Protein AF-A0AAD5NG18-F1 (afdb_monomer_lite)

pLDDT: mean 75.26, std 17.95, range [37.53, 94.12]

Organism: Acer negundo (NCBI:txid4023)

InterPro domains:
  IPR000560 Histidine phosphatase superfamily, clade-2 [PF00328] (14-108)
  IPR029033 Histidine phosphatase superfamily [G3DSA:3.40.50.1240] (4-118)
  IPR029033 Histidine phosphatase superfamily [SSF53254] (18-115)

Sequence (118 aa):
MASLLSLASDLPLNLVENHGPGSYEKARLRFAHAETVVPFSCLLGLFLEKSEFQQIQREEPLQLLPKPPQNRSWRASTVAPFAGNNMLVLCSCPAKSSNKYFVQVLHNERPIPMPVSS

Foldseek 3Di:
DKAKEKAAEPDADPPDDPDPPPDGDRIDIDIHDLVVQQVVCVVQVQQPDPVVVVCVVVVHDDDDDDDDPDPDPDDSCQRPNVNWYKYWYWDADVVPVDRDIDIWIATSNHTTDGPPPD

Structure (mmCIF, N/CA/C/O backbone):
data_AF-A0AAD5NG18-F1
#
_entry.id   AF-A0AAD5NG18-F1
#
loop_
_atom_site.group_PDB
_atom_site.id
_atom_site.type_symbol
_atom_site.label_atom_id
_atom_site.label_alt_id
_atom_site.label_comp_id
_atom_site.label_asym_id
_atom_site.label_entity_id
_atom_site.label_seq_id
_atom_site.pdbx_PDB_ins_code
_atom_site.Cartn_x
_atom_site.Cartn_y
_atom_site.Cartn_z
_atom_site.occupancy
_atom_site.B_iso_or_equiv
_atom_site.auth_seq_id
_atom_site.auth_comp_id
_atom_site.auth_asym_id
_atom_site.auth_atom_id
_atom_site.pdbx_PDB_model_num
ATOM 1 N N . MET A 1 1 ? 13.055 -5.622 13.397 1.00 45.16 1 MET A N 1
ATOM 2 C CA . MET A 1 1 ? 12.875 -6.718 12.414 1.00 45.16 1 MET A CA 1
ATOM 3 C C . MET A 1 1 ? 12.362 -6.074 11.130 1.00 45.16 1 MET A C 1
ATOM 5 O O . MET A 1 1 ? 11.442 -5.274 11.236 1.00 45.16 1 MET A O 1
ATOM 9 N N . ALA A 1 2 ? 13.018 -6.292 9.987 1.00 39.94 2 ALA A N 1
ATOM 10 C CA . ALA A 1 2 ? 12.809 -5.489 8.778 1.00 39.94 2 ALA A CA 1
ATOM 11 C C . ALA A 1 2 ? 11.559 -5.911 7.980 1.00 39.94 2 ALA A C 1
ATOM 13 O O . ALA A 1 2 ? 11.276 -7.096 7.825 1.00 39.94 2 ALA A O 1
ATOM 14 N N . SER A 1 3 ? 10.838 -4.924 7.464 1.00 46.31 3 SER A N 1
ATOM 15 C CA . SER A 1 3 ? 9.744 -5.023 6.504 1.00 46.31 3 SER A CA 1
ATOM 16 C C . SER A 1 3 ? 10.248 -4.656 5.104 1.00 46.31 3 SER A C 1
ATOM 18 O O . SER A 1 3 ? 11.095 -3.771 4.951 1.00 46.31 3 SER A O 1
ATOM 20 N N . LEU A 1 4 ? 9.746 -5.343 4.078 1.00 44.22 4 LEU A N 1
ATOM 21 C CA . LEU A 1 4 ? 10.145 -5.135 2.685 1.00 44.22 4 LEU A CA 1
ATOM 22 C C . LEU A 1 4 ? 9.267 -4.041 2.052 1.00 44.22 4 LEU A C 1
ATOM 24 O O . LEU A 1 4 ? 8.068 -3.986 2.262 1.00 44.22 4 LEU A O 1
ATOM 28 N N . LEU A 1 5 ? 9.839 -3.160 1.251 1.00 46.22 5 LEU A N 1
ATOM 29 C CA . LEU A 1 5 ? 9.147 -2.184 0.414 1.00 46.22 5 LEU A CA 1
ATOM 30 C C . LEU A 1 5 ? 9.641 -2.441 -1.006 1.00 46.22 5 LEU A C 1
ATOM 32 O O . LEU A 1 5 ? 10.771 -2.101 -1.342 1.00 46.22 5 LEU A O 1
ATOM 36 N N . SER A 1 6 ? 8.838 -3.104 -1.829 1.00 41.19 6 SER A N 1
ATOM 37 C CA . SER A 1 6 ? 9.260 -3.490 -3.176 1.00 41.19 6 SER A CA 1
ATOM 38 C C . SER A 1 6 ? 8.600 -2.588 -4.206 1.00 41.19 6 SER A C 1
ATOM 40 O O . SER A 1 6 ? 7.444 -2.794 -4.553 1.00 41.19 6 SER A O 1
ATOM 42 N N . LEU A 1 7 ? 9.324 -1.611 -4.745 1.00 46.06 7 LEU A N 1
ATOM 43 C CA . LEU A 1 7 ? 8.903 -0.948 -5.976 1.00 46.06 7 LEU A CA 1
ATOM 44 C C . LEU A 1 7 ? 9.276 -1.880 -7.137 1.00 46.06 7 LEU A C 1
ATOM 46 O O . LEU A 1 7 ? 10.459 -2.070 -7.409 1.00 46.06 7 LEU A O 1
ATOM 50 N N . ALA A 1 8 ? 8.300 -2.503 -7.790 1.00 39.09 8 ALA A N 1
ATOM 51 C CA . ALA A 1 8 ? 8.543 -3.345 -8.961 1.00 39.09 8 ALA A CA 1
ATOM 52 C C . ALA A 1 8 ? 7.989 -2.620 -10.188 1.00 39.09 8 ALA A C 1
ATOM 54 O O . ALA A 1 8 ? 6.853 -2.171 -10.178 1.00 39.09 8 ALA A O 1
ATOM 55 N N . SER A 1 9 ? 8.765 -2.451 -11.245 1.00 42.34 9 SER A N 1
ATOM 56 C CA . SER A 1 9 ? 8.309 -1.766 -12.454 1.00 42.34 9 SER A CA 1
ATOM 57 C C . SER A 1 9 ? 8.659 -2.587 -13.685 1.00 42.34 9 SER A C 1
ATOM 59 O O . SER A 1 9 ? 9.822 -2.856 -13.957 1.00 42.34 9 SER A O 1
ATOM 61 N N . ASP A 1 10 ? 7.664 -2.955 -14.486 1.00 41.84 10 ASP A N 1
ATOM 62 C CA 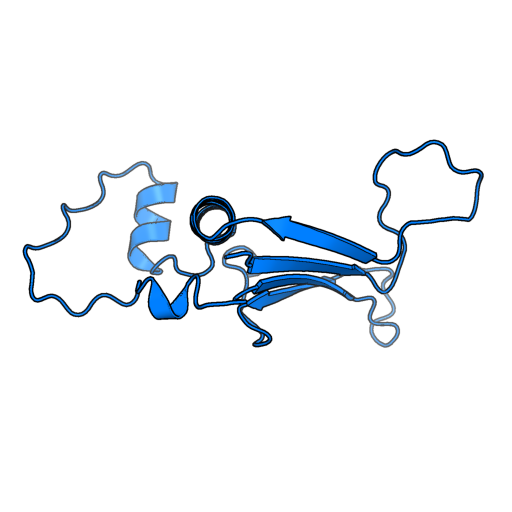. ASP A 1 10 ? 7.929 -3.698 -15.725 1.00 41.84 10 ASP A CA 1
ATOM 63 C C . ASP A 1 10 ? 8.539 -2.817 -16.834 1.00 41.84 10 ASP A C 1
ATOM 65 O O . ASP A 1 10 ? 8.797 -3.290 -17.940 1.00 41.84 10 ASP A O 1
ATOM 69 N N . LEU A 1 11 ? 8.799 -1.534 -16.556 1.00 43.69 11 LEU A N 1
ATOM 70 C CA . LEU A 1 11 ? 9.339 -0.536 -17.481 1.00 43.69 11 LEU A CA 1
ATOM 71 C C . LEU A 1 11 ? 9.938 0.651 -16.695 1.00 43.69 11 LEU A C 1
ATOM 73 O O . LEU A 1 11 ? 9.670 0.807 -15.507 1.00 43.69 11 LEU A O 1
ATOM 77 N N . PRO A 1 12 ? 10.789 1.462 -17.335 1.00 37.53 12 PRO A N 1
ATOM 78 C CA . PRO A 1 12 ? 11.851 2.220 -16.692 1.00 37.53 12 PRO A CA 1
ATOM 79 C C . PRO A 1 12 ? 11.380 3.289 -15.701 1.00 37.53 12 PRO A C 1
ATOM 81 O O . PRO A 1 12 ? 10.742 4.262 -16.105 1.00 37.53 12 PRO A O 1
ATOM 84 N N . LEU A 1 13 ? 11.763 3.179 -14.425 1.00 45.78 13 LEU A N 1
ATOM 85 C CA . LEU A 1 13 ? 11.649 4.296 -13.486 1.00 45.78 13 LEU A CA 1
ATOM 86 C C . LEU A 1 13 ? 12.811 5.272 -13.724 1.00 45.78 13 LEU A C 1
ATOM 88 O O . LEU A 1 13 ? 13.967 4.955 -13.458 1.00 45.78 13 LEU A O 1
ATOM 92 N N . ASN A 1 14 ? 12.501 6.480 -14.203 1.00 41.97 14 ASN A N 1
ATOM 93 C CA . ASN A 1 14 ? 13.442 7.605 -14.277 1.00 41.97 14 ASN A CA 1
ATOM 94 C C . ASN A 1 14 ? 13.715 8.175 -12.871 1.00 41.97 14 ASN A C 1
ATOM 96 O O . ASN A 1 14 ? 13.377 9.319 -12.570 1.00 41.97 14 ASN A O 1
ATOM 100 N N . LEU A 1 15 ? 14.296 7.369 -11.983 1.00 42.56 15 LEU A N 1
ATOM 101 C CA . LEU A 1 15 ? 14.994 7.891 -10.817 1.00 42.56 15 LEU A CA 1
ATOM 102 C C . LEU A 1 15 ? 16.373 8.327 -11.298 1.00 42.56 15 LEU A C 1
ATOM 104 O O . LEU A 1 15 ? 17.114 7.544 -11.878 1.00 42.56 15 LEU A O 1
ATOM 108 N N . VAL A 1 16 ? 16.656 9.614 -11.122 1.00 41.25 16 VAL A N 1
ATOM 109 C CA . VAL A 1 16 ? 17.897 10.283 -11.512 1.00 41.25 16 VAL A CA 1
ATOM 110 C C . VAL A 1 16 ? 19.099 9.573 -10.880 1.00 41.25 16 VAL A C 1
ATOM 112 O O . VAL A 1 16 ? 19.508 9.890 -9.770 1.00 41.25 16 VAL A O 1
ATOM 115 N N . GLU A 1 17 ? 19.676 8.630 -11.610 1.00 42.22 17 GLU A N 1
ATOM 116 C CA . GLU A 1 17 ? 21.067 8.212 -11.504 1.00 42.22 17 GLU A CA 1
ATOM 117 C C . GLU A 1 17 ? 21.645 8.261 -12.918 1.00 42.22 17 GLU A C 1
ATOM 119 O O . GLU A 1 17 ? 21.011 7.816 -13.873 1.00 42.22 17 GLU A O 1
ATOM 124 N N . ASN A 1 18 ? 22.812 8.897 -13.053 1.00 43.25 18 ASN A N 1
ATOM 125 C CA . ASN A 1 18 ? 23.544 9.111 -14.302 1.00 43.25 18 ASN A CA 1
ATOM 126 C C . ASN A 1 18 ? 23.873 7.776 -14.997 1.00 43.25 18 ASN A C 1
ATOM 128 O O . ASN A 1 18 ? 24.995 7.279 -14.918 1.00 43.25 18 ASN A O 1
ATOM 132 N N . HIS A 1 19 ? 22.908 7.200 -15.703 1.00 44.34 19 HIS A N 1
ATOM 133 C CA . HIS A 1 19 ? 23.099 6.036 -16.550 1.00 44.34 19 HIS A CA 1
ATOM 134 C C . HIS A 1 19 ? 22.766 6.409 -17.992 1.00 44.34 19 HIS A C 1
ATOM 136 O O . HIS A 1 19 ? 21.783 7.096 -18.268 1.00 44.34 19 HIS A O 1
ATOM 142 N N . GLY A 1 20 ? 23.660 6.019 -18.907 1.00 44.66 20 GLY A N 1
ATOM 143 C CA . GLY A 1 20 ? 23.582 6.359 -20.325 1.00 44.66 20 GLY A CA 1
ATOM 144 C C . GLY A 1 20 ? 22.250 5.951 -20.973 1.00 44.66 20 GLY A C 1
ATOM 145 O O . GLY A 1 20 ? 21.516 5.121 -20.428 1.00 44.66 20 GLY A O 1
ATOM 146 N N . PRO A 1 21 ? 21.926 6.524 -22.144 1.00 43.91 21 PRO A N 1
ATOM 147 C CA . PRO A 1 21 ? 20.633 6.336 -22.791 1.00 43.91 21 PRO A CA 1
ATOM 148 C C . PRO A 1 21 ? 20.344 4.843 -23.020 1.00 43.91 21 PRO A C 1
ATOM 150 O O . PRO A 1 21 ? 21.028 4.190 -23.803 1.00 43.91 21 PRO A O 1
ATOM 153 N N . GLY A 1 22 ? 19.335 4.305 -22.322 1.00 55.81 22 GLY A N 1
ATOM 154 C CA . GLY A 1 22 ? 18.814 2.946 -22.525 1.00 55.81 22 GLY A CA 1
ATOM 155 C C . GLY A 1 22 ? 18.895 1.982 -21.334 1.00 55.81 22 GLY A C 1
ATOM 156 O O . GLY A 1 22 ? 18.297 0.910 -21.412 1.00 55.81 22 GLY A O 1
ATOM 157 N N . SER A 1 23 ? 19.568 2.330 -20.230 1.00 55.72 23 SER A N 1
ATOM 158 C CA . SER A 1 23 ? 19.543 1.523 -18.998 1.00 55.72 23 SER A CA 1
ATOM 159 C C . SER A 1 23 ? 18.678 2.198 -17.948 1.00 55.72 23 SER A C 1
ATOM 161 O O . SER A 1 23 ? 19.011 3.277 -17.471 1.00 55.72 23 SER A O 1
ATOM 163 N N . TYR A 1 24 ? 17.587 1.551 -17.562 1.00 68.00 24 TYR A N 1
ATOM 164 C CA . TYR A 1 24 ? 16.676 2.086 -16.566 1.00 68.00 24 TYR A CA 1
ATOM 165 C C . TYR A 1 24 ? 16.421 1.077 -15.450 1.00 68.00 24 TYR A C 1
ATOM 167 O O . TYR A 1 24 ? 16.354 -0.132 -15.698 1.00 68.00 24 TYR A O 1
ATOM 175 N N . GLU A 1 25 ? 16.239 1.579 -14.230 1.00 76.88 25 GLU A N 1
ATOM 176 C CA . GLU A 1 25 ? 15.926 0.757 -13.064 1.00 76.88 25 GLU A CA 1
ATOM 177 C C . GLU A 1 25 ? 14.532 0.127 -13.245 1.00 76.88 25 GLU A C 1
ATOM 179 O O . GLU A 1 25 ? 13.524 0.827 -13.358 1.00 76.88 25 GLU A O 1
ATOM 184 N N . LYS A 1 26 ? 14.486 -1.211 -13.320 1.00 83.00 26 LYS A N 1
ATOM 185 C CA . LYS A 1 26 ? 13.236 -1.988 -13.411 1.00 83.00 26 LYS A CA 1
ATOM 186 C C . LYS A 1 26 ? 12.653 -2.318 -12.041 1.00 83.00 26 LYS A C 1
ATOM 188 O O . LYS A 1 26 ? 11.481 -2.641 -11.925 1.00 83.00 26 LYS A O 1
ATOM 193 N N . ALA A 1 27 ? 13.435 -2.282 -10.977 1.00 87.50 27 ALA A N 1
ATOM 194 C CA . ALA A 1 27 ? 12.908 -2.553 -9.651 1.00 87.50 27 ALA A CA 1
ATOM 195 C C . ALA A 1 27 ? 13.782 -1.886 -8.608 1.00 87.50 27 ALA A C 1
ATOM 197 O O . ALA A 1 27 ? 15.005 -1.968 -8.685 1.00 87.50 27 ALA A O 1
ATOM 198 N N . ARG A 1 28 ? 13.129 -1.302 -7.606 1.00 88.38 28 ARG A N 1
ATOM 199 C CA . ARG A 1 28 ? 13.772 -0.724 -6.439 1.00 88.38 28 ARG A CA 1
ATOM 200 C C . ARG A 1 28 ? 13.242 -1.374 -5.172 1.00 88.38 28 ARG A C 1
ATOM 202 O O . ARG A 1 28 ? 12.163 -1.045 -4.680 1.00 88.38 28 ARG A O 1
ATOM 209 N N . LEU A 1 29 ? 14.040 -2.283 -4.625 1.00 90.94 29 LEU A N 1
ATOM 210 C CA . LEU A 1 29 ? 13.761 -2.988 -3.377 1.00 90.94 29 LEU A CA 1
ATOM 211 C C . LEU A 1 29 ? 14.345 -2.189 -2.207 1.00 90.94 29 LEU A C 1
ATOM 213 O O . LEU A 1 29 ? 15.538 -1.894 -2.171 1.00 90.94 29 LEU A O 1
ATOM 217 N N . ARG A 1 30 ? 13.509 -1.823 -1.241 1.00 91.69 30 ARG A N 1
ATOM 218 C CA . ARG A 1 30 ? 13.896 -1.115 -0.018 1.00 91.69 30 ARG A CA 1
ATOM 219 C C . ARG A 1 30 ? 13.527 -1.975 1.181 1.00 91.69 30 ARG A C 1
ATOM 221 O O . ARG A 1 30 ? 12.474 -2.594 1.199 1.00 91.69 30 ARG A O 1
ATOM 228 N N . PHE A 1 31 ? 14.373 -1.993 2.199 1.00 92.81 31 PHE A N 1
ATOM 229 C CA . PHE A 1 31 ? 14.098 -2.681 3.457 1.00 92.81 31 PHE A CA 1
ATOM 230 C C . PHE A 1 31 ? 14.061 -1.634 4.555 1.00 92.81 31 PHE A C 1
ATOM 232 O O . PHE A 1 31 ? 14.942 -0.778 4.630 1.00 92.81 31 PHE A O 1
ATOM 239 N N . ALA A 1 32 ? 13.018 -1.666 5.370 1.00 90.81 32 ALA A N 1
ATOM 240 C CA . ALA A 1 32 ? 12.786 -0.655 6.384 1.00 90.81 32 ALA A CA 1
ATOM 241 C C . ALA A 1 32 ? 12.171 -1.275 7.636 1.00 90.81 32 ALA A C 1
ATOM 243 O O . AL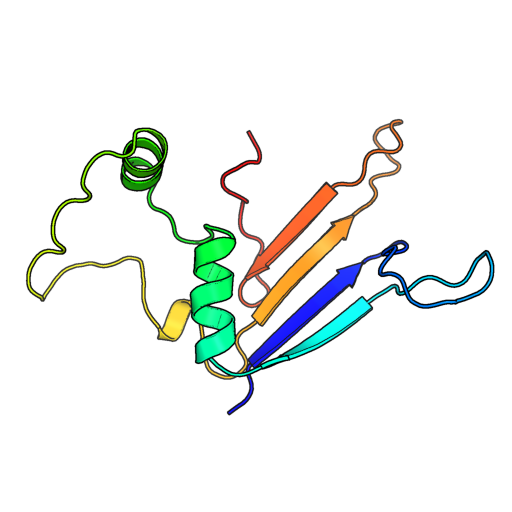A A 1 32 ? 12.020 -2.488 7.729 1.00 90.81 32 ALA A O 1
ATOM 244 N N . HIS A 1 33 ? 11.836 -0.455 8.622 1.00 91.31 33 HIS A N 1
ATOM 245 C CA . HIS A 1 33 ? 11.181 -0.922 9.839 1.00 91.31 33 HIS A CA 1
ATOM 246 C C . HIS A 1 33 ? 9.669 -0.679 9.775 1.00 91.31 33 HIS A C 1
ATOM 248 O O . HIS A 1 33 ? 9.183 0.028 8.884 1.00 91.31 33 HIS A O 1
ATOM 254 N N . ALA A 1 34 ? 8.919 -1.241 10.726 1.00 92.00 34 ALA A N 1
ATOM 255 C CA . ALA A 1 34 ? 7.479 -1.004 10.836 1.00 92.00 34 ALA A CA 1
ATOM 256 C C . ALA A 1 34 ? 7.178 0.499 10.955 1.00 92.00 34 ALA A C 1
ATOM 258 O O . ALA A 1 34 ? 6.242 1.002 10.343 1.00 92.00 34 ALA A O 1
ATOM 259 N N . GLU A 1 35 ? 8.046 1.237 11.640 1.00 91.06 35 GLU A N 1
ATOM 260 C CA . GLU A 1 35 ? 8.003 2.686 11.816 1.00 91.06 35 GLU A CA 1
ATOM 261 C C . GLU A 1 35 ? 8.201 3.463 10.507 1.00 91.06 35 GLU A C 1
ATOM 263 O O . GLU A 1 35 ? 7.877 4.642 10.444 1.00 91.06 35 GLU A O 1
ATOM 268 N N . THR A 1 36 ? 8.699 2.827 9.444 1.00 91.88 36 THR A N 1
ATOM 269 C CA . THR A 1 36 ? 8.731 3.404 8.092 1.00 91.88 36 THR A CA 1
ATOM 270 C C . THR A 1 36 ? 7.510 2.980 7.283 1.00 91.88 36 THR A C 1
ATOM 272 O O . THR A 1 36 ? 6.914 3.797 6.586 1.00 91.88 36 THR A O 1
ATOM 275 N N . VAL A 1 37 ? 7.116 1.709 7.384 1.00 90.81 37 VAL A N 1
ATOM 276 C CA . VAL A 1 37 ? 5.990 1.156 6.618 1.00 90.81 37 VAL A CA 1
ATOM 277 C C . VAL A 1 37 ? 4.665 1.771 7.047 1.00 90.81 37 VAL A C 1
ATOM 279 O O . VAL A 1 37 ? 3.868 2.137 6.193 1.00 90.81 37 VAL A O 1
ATOM 282 N N . VAL A 1 38 ? 4.440 1.928 8.350 1.00 91.44 38 VAL A N 1
ATOM 283 C CA . VAL A 1 38 ? 3.202 2.478 8.914 1.00 91.44 38 VAL A CA 1
ATOM 284 C C . VAL A 1 38 ? 2.900 3.889 8.389 1.00 91.44 38 VAL A C 1
ATOM 286 O O . VAL A 1 38 ? 1.857 4.051 7.753 1.00 91.44 38 VAL A O 1
ATOM 289 N N . PRO A 1 39 ? 3.769 4.905 8.576 1.00 90.12 39 PRO A N 1
ATOM 290 C CA . PRO A 1 39 ? 3.487 6.245 8.063 1.00 90.12 39 PRO A CA 1
ATOM 291 C C . PRO A 1 39 ? 3.450 6.289 6.532 1.00 90.12 39 PRO A C 1
ATOM 293 O O . PRO A 1 39 ? 2.680 7.065 5.971 1.00 90.12 39 PRO A O 1
ATOM 296 N N . PHE A 1 40 ? 4.215 5.437 5.841 1.00 90.56 40 PHE A N 1
ATOM 297 C CA . PHE A 1 40 ? 4.151 5.350 4.383 1.00 90.56 40 PHE A CA 1
ATOM 298 C C . PHE A 1 40 ? 2.797 4.808 3.888 1.00 90.56 40 PHE A C 1
ATOM 300 O O . PHE A 1 40 ? 2.207 5.382 2.976 1.00 90.56 40 PHE A O 1
ATOM 307 N N . SER A 1 41 ? 2.255 3.763 4.523 1.00 89.50 41 SER A N 1
ATOM 308 C CA . SER A 1 41 ? 0.904 3.252 4.244 1.00 89.50 41 SER A CA 1
ATOM 309 C C . SER A 1 41 ? -0.175 4.310 4.497 1.00 89.50 41 SER A C 1
ATOM 311 O O . SER A 1 41 ? -1.132 4.399 3.725 1.00 89.50 41 SER A O 1
ATOM 313 N N . CYS A 1 42 ? -0.017 5.128 5.548 1.00 86.62 42 CYS A N 1
ATOM 314 C CA . CYS A 1 42 ? -0.909 6.259 5.821 1.00 86.62 42 CYS A CA 1
ATOM 315 C C . CYS A 1 42 ? -0.837 7.319 4.715 1.00 86.62 42 CYS A C 1
ATOM 317 O O . CYS A 1 42 ? -1.876 7.781 4.256 1.00 86.62 42 CYS A O 1
ATOM 319 N N . LEU A 1 43 ? 0.369 7.669 4.256 1.00 87.88 43 LEU A N 1
ATOM 320 C CA . LEU A 1 43 ? 0.578 8.658 3.193 1.00 87.88 43 LEU A CA 1
ATOM 321 C C . LEU A 1 43 ? -0.048 8.222 1.861 1.00 87.88 43 LEU A C 1
ATOM 323 O O . LEU A 1 43 ? -0.612 9.043 1.145 1.00 87.88 43 LEU A O 1
ATOM 327 N N . LEU A 1 44 ? 0.018 6.927 1.543 1.00 87.25 44 LEU A N 1
ATOM 328 C CA . LEU A 1 44 ? -0.663 6.354 0.378 1.00 87.25 44 LEU A CA 1
ATOM 329 C C . LEU A 1 44 ? -2.194 6.312 0.532 1.00 87.25 44 LEU A C 1
ATOM 331 O O . LEU A 1 44 ? -2.902 6.072 -0.444 1.00 87.25 44 LEU A O 1
ATOM 335 N N . GLY A 1 45 ? -2.711 6.526 1.745 1.00 87.00 45 GLY A N 1
ATOM 336 C CA . GLY A 1 45 ? -4.140 6.537 2.035 1.00 87.00 45 GLY A CA 1
ATOM 337 C C . GLY A 1 45 ? -4.807 5.161 1.979 1.00 87.00 45 GLY A C 1
ATOM 338 O O . GLY A 1 45 ? -6.022 5.082 1.821 1.00 87.00 45 GLY A O 1
ATOM 339 N N . LEU A 1 46 ? -4.040 4.073 2.118 1.00 85.88 46 LEU A N 1
ATOM 340 C CA . LEU A 1 46 ? -4.516 2.695 1.902 1.00 85.88 46 LEU A CA 1
ATOM 341 C C . LEU A 1 46 ? -5.632 2.241 2.855 1.00 85.88 46 LEU A C 1
ATOM 343 O O . LEU A 1 46 ? -6.336 1.277 2.569 1.00 85.88 46 LEU A O 1
ATOM 347 N N . PHE A 1 47 ? -5.790 2.922 3.987 1.00 81.88 47 PHE A N 1
ATOM 348 C CA . PHE A 1 47 ? -6.751 2.568 5.031 1.00 81.88 47 PHE A CA 1
ATOM 349 C C . PHE A 1 47 ? -7.609 3.759 5.464 1.00 81.88 47 PHE A C 1
ATOM 351 O O . PHE A 1 47 ? -8.142 3.758 6.570 1.00 81.88 47 PHE A O 1
ATOM 358 N N . LEU A 1 48 ? -7.711 4.790 4.622 1.00 77.94 48 LEU A N 1
ATOM 359 C CA . LEU A 1 48 ? -8.604 5.911 4.894 1.00 77.94 48 LEU A CA 1
ATOM 360 C C . LEU A 1 48 ? -10.055 5.449 4.767 1.00 77.94 48 LEU A C 1
ATOM 362 O O . LEU A 1 48 ? -10.458 4.887 3.744 1.00 77.94 48 LEU A O 1
ATOM 366 N N . GLU A 1 49 ? -10.856 5.705 5.796 1.00 74.44 49 GLU A N 1
ATOM 367 C CA . GLU A 1 49 ? -12.292 5.472 5.730 1.00 74.44 49 GLU A CA 1
ATOM 368 C C . GLU A 1 49 ? -12.952 6.591 4.906 1.00 74.44 49 GLU A C 1
ATOM 370 O O . GLU A 1 49 ? -12.603 7.769 5.009 1.00 74.44 49 GLU A O 1
ATOM 375 N N . LYS A 1 50 ? -13.909 6.232 4.038 1.00 68.81 50 LYS A N 1
ATOM 376 C CA . LYS A 1 50 ? -14.475 7.154 3.029 1.00 68.81 50 LYS A CA 1
ATOM 377 C C . LYS A 1 50 ? -15.050 8.445 3.626 1.00 68.81 50 LYS A C 1
ATOM 379 O O . LYS A 1 50 ? -14.977 9.490 2.984 1.00 68.81 50 LYS A O 1
ATOM 384 N N . SER A 1 51 ? -15.628 8.376 4.825 1.00 71.81 51 SER A N 1
ATOM 385 C CA . SER A 1 51 ? -16.177 9.537 5.535 1.00 71.81 51 SER A CA 1
ATOM 386 C C . SER A 1 51 ? -15.092 10.473 6.066 1.00 71.81 51 SER A C 1
ATOM 388 O O . SER A 1 51 ? -15.257 11.687 5.994 1.00 71.81 51 SER A O 1
ATOM 390 N N . GLU A 1 52 ? -13.974 9.929 6.551 1.00 75.81 52 GLU A N 1
ATOM 391 C CA . GLU A 1 52 ? -12.850 10.717 7.069 1.00 75.81 52 GLU A CA 1
ATOM 392 C C . GLU A 1 52 ? -12.124 11.441 5.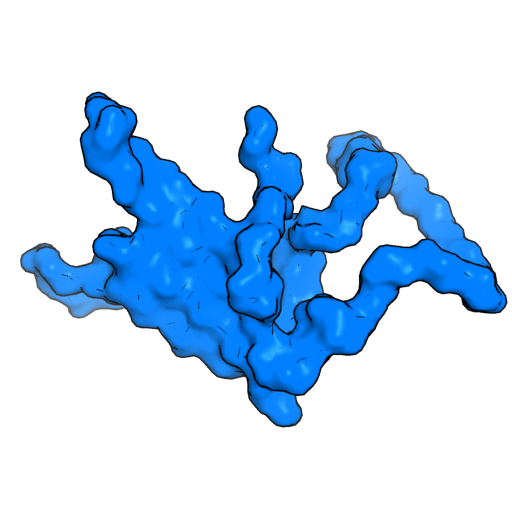934 1.00 75.81 52 GLU A C 1
ATOM 394 O O . GLU A 1 52 ? -11.757 12.602 6.078 1.00 75.81 52 GLU A O 1
ATOM 399 N N . PHE A 1 53 ? -11.985 10.804 4.766 1.00 76.06 53 PHE A N 1
ATOM 400 C CA . PHE A 1 53 ? -11.325 11.424 3.615 1.00 76.06 53 PHE A CA 1
ATOM 401 C C . PHE A 1 53 ? -12.017 12.718 3.163 1.00 76.06 53 PHE A C 1
ATOM 403 O O . PHE A 1 53 ? -11.351 13.717 2.900 1.00 76.06 53 PHE A O 1
ATOM 410 N N . GLN A 1 54 ? -13.353 12.729 3.121 1.00 78.88 54 GLN A N 1
ATOM 411 C CA . GLN A 1 54 ? -14.114 13.930 2.765 1.00 78.88 54 GLN A CA 1
ATOM 412 C C . GLN A 1 54 ? -13.961 15.050 3.800 1.00 78.88 54 GLN A C 1
ATOM 414 O O . GLN A 1 54 ? -13.933 16.218 3.420 1.00 78.88 54 GLN A O 1
ATOM 419 N N . GLN A 1 55 ? -13.865 14.705 5.087 1.00 80.69 55 GLN A N 1
ATOM 420 C CA . GLN A 1 55 ? -13.618 15.673 6.160 1.00 80.69 55 GLN A CA 1
ATOM 421 C C . GLN A 1 55 ? -12.206 16.254 6.048 1.00 80.69 55 GLN A C 1
ATOM 423 O O . GLN A 1 55 ? -12.054 17.471 6.056 1.00 80.69 55 GLN A O 1
ATOM 428 N N . ILE A 1 56 ? -11.199 15.403 5.818 1.00 80.62 56 ILE A N 1
ATOM 429 C CA . ILE A 1 56 ? -9.803 15.816 5.609 1.00 80.62 56 ILE A CA 1
ATOM 430 C C . ILE A 1 56 ? -9.686 16.760 4.406 1.00 80.62 56 ILE A C 1
ATOM 432 O O . ILE A 1 56 ? -9.041 17.797 4.510 1.00 80.62 56 ILE A O 1
ATOM 436 N N . GLN A 1 57 ? -10.337 16.450 3.278 1.00 80.25 57 GLN A N 1
ATOM 437 C CA . GLN A 1 57 ? -10.328 17.316 2.090 1.00 80.25 57 GLN A CA 1
ATOM 438 C C . GLN A 1 57 ? -10.968 18.690 2.321 1.00 80.25 57 GLN A C 1
ATOM 440 O O . GLN A 1 57 ? -10.643 19.637 1.610 1.00 80.25 57 GLN A O 1
ATOM 445 N N . ARG A 1 58 ? -11.899 18.789 3.272 1.00 87.50 58 ARG A N 1
ATOM 446 C CA . ARG A 1 58 ? -12.562 20.042 3.654 1.00 87.50 58 ARG A CA 1
ATOM 447 C C . ARG A 1 58 ? -11.886 20.727 4.841 1.00 87.50 58 ARG A C 1
ATOM 449 O O . ARG A 1 58 ? -12.409 21.729 5.307 1.00 87.50 58 ARG A O 1
ATOM 456 N N . GLU A 1 59 ? -10.763 20.185 5.316 1.00 86.00 59 GLU A N 1
ATOM 457 C CA . GLU A 1 59 ? -10.047 20.645 6.513 1.00 86.00 59 GLU A CA 1
ATOM 458 C C . GLU A 1 59 ? -10.929 20.682 7.774 1.00 86.00 59 GLU A C 1
ATOM 460 O O . GLU A 1 59 ? -10.686 21.440 8.712 1.00 86.00 59 GLU A O 1
ATOM 465 N N . GLU A 1 60 ? -11.954 19.831 7.816 1.00 87.75 60 GLU A N 1
ATOM 466 C CA . GLU A 1 60 ? -12.851 19.736 8.960 1.00 87.75 60 GLU A CA 1
ATOM 467 C C . GLU A 1 60 ? -12.206 18.921 10.092 1.00 87.75 60 GLU A C 1
ATOM 469 O O . GLU A 1 60 ? -11.515 17.926 9.829 1.00 87.75 60 GLU A O 1
ATOM 474 N N . PRO A 1 61 ? -12.443 19.287 11.365 1.00 83.06 61 PRO A N 1
ATOM 475 C CA . PRO A 1 61 ? -11.928 18.535 12.498 1.00 83.06 61 PRO A CA 1
ATOM 476 C C . PRO A 1 61 ? -12.408 17.081 12.472 1.00 83.06 61 PRO A C 1
ATOM 478 O O . PRO A 1 61 ? -13.610 16.803 12.474 1.00 83.06 61 PRO A O 1
ATOM 481 N N . LEU A 1 62 ? -11.461 16.143 12.520 1.00 80.69 62 LEU A N 1
ATOM 482 C CA . LEU A 1 62 ? -11.781 14.736 12.736 1.00 80.69 62 LEU A CA 1
ATOM 483 C C . LEU A 1 62 ? -12.339 14.548 14.149 1.00 80.69 62 LEU A C 1
ATOM 485 O O . LEU A 1 62 ? -11.857 15.144 15.118 1.00 80.69 62 LEU A O 1
ATOM 489 N N . GLN A 1 63 ? -13.353 13.694 14.276 1.00 79.50 63 GLN A N 1
ATOM 490 C CA . GLN A 1 63 ? -13.878 13.339 15.588 1.00 79.50 63 GLN A CA 1
ATOM 491 C C . GLN A 1 63 ? 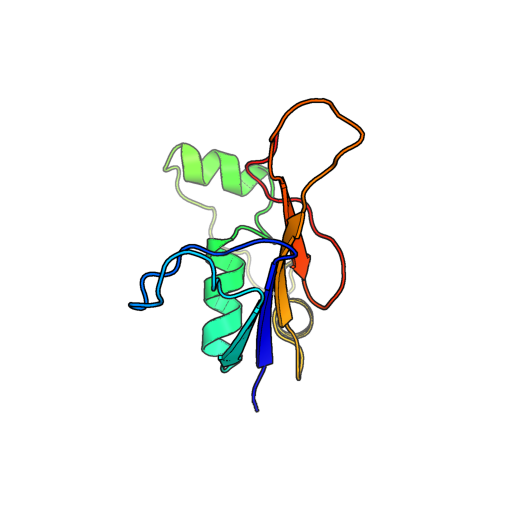-12.796 12.630 16.406 1.00 79.50 63 GLN A C 1
ATOM 493 O O . GLN A 1 63 ? -12.033 11.809 15.893 1.00 79.50 63 GLN A O 1
ATOM 498 N N . LEU A 1 64 ? -12.738 12.943 17.701 1.00 78.19 64 LEU A N 1
ATOM 499 C CA . LEU A 1 64 ? -11.848 12.244 18.620 1.00 78.19 64 LEU A CA 1
ATOM 500 C C . LEU A 1 64 ? -12.152 10.747 18.588 1.00 78.19 64 LEU A C 1
ATOM 502 O O . LEU A 1 64 ? -13.311 10.341 18.699 1.00 78.19 64 LEU A O 1
ATOM 506 N N . LEU A 1 65 ? -11.095 9.938 18.485 1.00 74.56 65 LEU A N 1
ATOM 507 C CA . LEU A 1 65 ? -11.237 8.489 18.509 1.00 74.56 65 LEU A CA 1
ATOM 508 C C . LEU A 1 65 ? -11.968 8.067 19.797 1.00 74.56 65 LEU A C 1
ATOM 510 O O . LEU A 1 65 ? -11.543 8.445 20.897 1.00 74.56 65 LEU A O 1
ATOM 514 N N . PRO A 1 66 ? -13.058 7.289 19.691 1.00 78.00 66 PRO A N 1
ATOM 515 C CA . PRO A 1 66 ? -13.794 6.840 20.859 1.00 78.00 66 PRO A CA 1
ATOM 516 C C . PRO A 1 66 ? -12.912 5.965 21.759 1.00 78.00 66 PRO A C 1
ATOM 518 O O . PRO A 1 66 ? -12.030 5.237 21.293 1.00 78.00 66 PRO A O 1
ATOM 521 N N . LYS A 1 67 ? -13.151 6.028 23.076 1.00 80.62 67 LYS A N 1
ATOM 522 C CA . LYS A 1 67 ? -12.396 5.224 24.048 1.00 80.62 67 LYS A CA 1
ATOM 523 C C . LYS A 1 67 ? -12.562 3.725 23.742 1.00 80.62 67 LYS A C 1
ATOM 525 O O . LYS A 1 67 ? -13.683 3.304 23.447 1.00 80.62 67 LYS A O 1
ATOM 530 N N . PRO A 1 68 ? -11.490 2.914 23.848 1.00 78.19 68 PRO A N 1
ATOM 531 C CA . PRO A 1 68 ? -11.584 1.462 23.715 1.00 78.19 68 PRO A CA 1
ATOM 532 C C . PRO A 1 68 ? -12.611 0.850 24.689 1.00 78.19 68 PRO A C 1
ATOM 534 O O . PRO A 1 68 ? -12.767 1.380 25.791 1.00 78.19 68 PRO A O 1
ATOM 537 N N . PRO A 1 69 ? -13.256 -0.283 24.342 1.00 78.56 69 PRO A N 1
ATOM 538 C CA . PRO A 1 69 ? -13.060 -1.092 23.135 1.00 78.56 69 PRO A CA 1
ATOM 539 C C . PRO A 1 69 ? -13.889 -0.583 21.946 1.00 78.56 69 PRO A C 1
ATOM 541 O O . PRO A 1 69 ? -15.087 -0.355 22.063 1.00 78.56 69 PRO A O 1
ATOM 544 N N . GLN A 1 70 ? -13.251 -0.428 20.784 1.00 72.88 70 GLN A N 1
ATOM 545 C CA . GLN A 1 70 ? -13.897 0.020 19.546 1.00 72.88 70 GLN A CA 1
ATOM 546 C C . GLN A 1 70 ? -13.464 -0.862 18.384 1.00 72.88 70 GLN A C 1
ATOM 548 O O . GLN A 1 70 ? -12.313 -1.315 18.328 1.00 72.88 70 GLN A O 1
ATOM 553 N N . ASN A 1 71 ? -14.383 -1.110 17.453 1.00 72.88 71 ASN A N 1
ATOM 554 C CA . ASN A 1 71 ? -14.090 -1.910 16.274 1.00 72.88 71 ASN A CA 1
ATOM 555 C C . ASN A 1 71 ? -13.362 -1.048 15.235 1.00 72.88 71 ASN A C 1
ATOM 557 O O . ASN A 1 71 ? -13.980 -0.478 14.346 1.00 72.88 71 ASN A O 1
ATOM 561 N N . ARG A 1 72 ? -12.040 -0.918 15.386 1.00 72.44 72 ARG A N 1
ATOM 562 C CA . ARG A 1 72 ? -11.187 -0.218 14.419 1.00 72.44 72 ARG A CA 1
ATOM 563 C C . ARG A 1 72 ? -10.794 -1.138 13.263 1.00 72.44 72 ARG A C 1
ATOM 565 O O . ARG A 1 72 ? -10.347 -2.272 13.484 1.00 72.44 72 ARG A O 1
ATOM 572 N N . SER A 1 73 ? -10.916 -0.616 12.046 1.00 71.94 73 SER A N 1
ATOM 573 C CA . SER A 1 73 ? -10.374 -1.213 10.821 1.00 71.94 73 SER A CA 1
ATOM 574 C C . SER A 1 73 ? -8.838 -1.229 10.859 1.00 71.94 73 SER A C 1
ATOM 576 O O . SER A 1 73 ? -8.201 -2.233 10.536 1.00 71.94 73 SER A O 1
ATOM 578 N N . TRP A 1 74 ? -8.238 -0.149 11.363 1.00 79.75 74 TRP A N 1
ATOM 579 C CA . TRP A 1 74 ? -6.796 0.005 11.493 1.00 79.75 74 TRP A CA 1
ATOM 580 C C . TRP A 1 74 ? -6.215 -0.900 12.581 1.00 79.75 74 TRP A C 1
ATOM 582 O O . TRP A 1 74 ? -6.512 -0.720 13.763 1.00 79.75 74 TRP A O 1
ATOM 592 N N . ARG A 1 75 ? -5.335 -1.842 12.222 1.00 86.50 75 ARG A N 1
ATOM 593 C CA . ARG A 1 75 ? -4.629 -2.736 13.161 1.00 86.50 75 ARG A CA 1
ATOM 594 C C . ARG A 1 75 ? -3.169 -2.880 12.757 1.00 86.50 75 ARG A C 1
ATOM 596 O O . ARG A 1 75 ? -2.882 -3.159 11.600 1.00 86.50 75 ARG A O 1
ATOM 603 N N . ALA A 1 76 ? -2.247 -2.771 13.716 1.00 84.75 76 ALA A N 1
ATOM 604 C CA . ALA A 1 76 ? -0.811 -2.886 13.437 1.00 84.75 76 ALA A CA 1
ATOM 605 C C . ALA A 1 76 ? -0.448 -4.242 12.806 1.00 84.75 76 ALA A C 1
ATOM 607 O O . ALA A 1 76 ? 0.314 -4.286 11.850 1.00 84.75 76 ALA A O 1
ATOM 608 N N . SER A 1 77 ? -1.078 -5.328 13.266 1.00 88.94 77 SER A N 1
ATOM 609 C CA . SER A 1 77 ? -0.912 -6.672 12.695 1.00 88.94 77 SER A CA 1
ATOM 610 C C . SER A 1 77 ? -1.401 -6.802 11.250 1.00 88.94 77 SER A C 1
ATOM 612 O O . SER A 1 77 ? -1.017 -7.743 10.568 1.00 88.94 77 SER A O 1
ATOM 614 N N . THR A 1 78 ? -2.255 -5.889 10.787 1.00 89.44 78 THR A N 1
ATOM 615 C CA . THR A 1 78 ? -2.735 -5.843 9.402 1.00 89.44 78 THR A CA 1
ATOM 616 C C . THR A 1 78 ? -1.885 -4.895 8.562 1.00 89.44 78 THR A C 1
ATOM 618 O O . THR A 1 78 ? -1.543 -5.237 7.440 1.00 89.44 78 THR A O 1
ATOM 621 N N . VAL A 1 79 ? -1.511 -3.737 9.109 1.00 89.94 79 VAL A N 1
ATOM 622 C CA . VAL A 1 79 ? -0.792 -2.668 8.393 1.00 89.94 79 VAL A CA 1
ATOM 623 C C . VAL A 1 79 ? 0.700 -2.958 8.244 1.00 89.94 79 VAL A C 1
ATOM 625 O O . VAL A 1 79 ? 1.294 -2.644 7.220 1.00 89.94 79 VAL A O 1
ATOM 628 N N . ALA A 1 80 ? 1.333 -3.508 9.275 1.00 93.31 80 ALA A N 1
ATOM 629 C CA . ALA A 1 80 ? 2.760 -3.811 9.279 1.00 93.31 80 ALA A CA 1
ATOM 630 C C . ALA A 1 80 ? 3.020 -5.106 10.068 1.00 93.31 80 ALA A C 1
ATOM 632 O O . ALA A 1 80 ? 3.635 -5.065 11.138 1.00 93.31 80 ALA A O 1
ATOM 633 N N . PRO A 1 81 ? 2.530 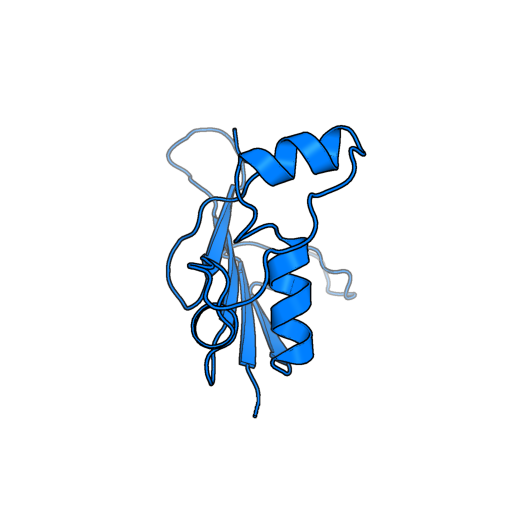-6.268 9.583 1.00 93.56 81 PRO A N 1
ATOM 634 C CA . PRO A 1 81 ? 2.932 -7.556 10.139 1.00 93.56 81 PRO A CA 1
ATOM 635 C C . PRO A 1 81 ? 4.444 -7.773 9.976 1.00 93.56 81 PRO A C 1
ATOM 637 O O . PRO A 1 81 ? 5.121 -7.064 9.225 1.00 93.56 81 PRO A O 1
ATOM 640 N N . PHE A 1 82 ? 4.983 -8.794 10.646 1.00 91.62 82 PHE A N 1
ATOM 641 C CA . PHE A 1 82 ? 6.358 -9.226 10.393 1.00 91.62 82 PHE A CA 1
ATOM 642 C C . PHE A 1 82 ? 6.551 -9.531 8.905 1.00 91.62 82 PHE A C 1
ATOM 644 O O . PHE A 1 82 ? 5.739 -10.235 8.311 1.00 91.62 82 PHE A O 1
ATOM 651 N N . ALA A 1 83 ? 7.608 -8.962 8.316 1.00 90.12 83 ALA A N 1
ATOM 652 C CA . ALA A 1 83 ? 7.889 -9.012 6.879 1.00 90.12 83 ALA A CA 1
ATOM 653 C C . ALA A 1 83 ? 6.774 -8.445 5.966 1.00 90.12 83 ALA A C 1
ATOM 655 O O . ALA A 1 83 ? 6.804 -8.658 4.755 1.00 90.12 83 ALA A O 1
ATOM 656 N N . GLY A 1 84 ? 5.825 -7.680 6.521 1.00 90.69 84 GLY A N 1
ATOM 657 C CA . GLY A 1 84 ? 4.804 -6.971 5.751 1.00 90.69 84 GLY A CA 1
ATOM 658 C C . GLY A 1 84 ? 5.415 -5.998 4.747 1.00 90.69 84 GLY A C 1
ATOM 659 O O . GLY A 1 84 ? 6.522 -5.494 4.963 1.00 90.69 84 GLY A O 1
ATOM 660 N N . ASN A 1 85 ? 4.706 -5.756 3.644 1.00 92.25 85 ASN A N 1
ATOM 661 C CA . ASN A 1 85 ? 5.232 -4.974 2.534 1.00 92.25 85 ASN A CA 1
ATOM 662 C C . ASN A 1 85 ? 4.194 -4.121 1.807 1.00 92.25 85 ASN A C 1
ATOM 664 O O . ASN A 1 85 ? 3.000 -4.404 1.814 1.00 92.25 85 ASN A O 1
ATOM 668 N N . ASN A 1 86 ? 4.691 -3.066 1.164 1.00 92.44 86 ASN A N 1
ATOM 669 C CA . ASN A 1 86 ? 3.958 -2.284 0.178 1.00 92.44 86 ASN A CA 1
ATOM 670 C C . ASN A 1 86 ? 4.704 -2.367 -1.146 1.00 92.44 86 ASN A C 1
ATOM 672 O O . ASN A 1 86 ? 5.915 -2.117 -1.188 1.00 92.44 86 ASN A O 1
ATOM 676 N N . MET A 1 87 ? 3.978 -2.674 -2.215 1.00 93.31 87 MET A N 1
ATOM 677 C CA . MET A 1 87 ? 4.511 -2.687 -3.567 1.00 93.31 87 MET A CA 1
ATOM 678 C C . MET A 1 87 ? 3.723 -1.734 -4.448 1.00 93.31 87 MET A C 1
ATOM 680 O O . MET A 1 87 ? 2.497 -1.785 -4.469 1.00 93.31 87 MET A O 1
ATOM 684 N N . LEU A 1 88 ? 4.429 -0.882 -5.188 1.00 92.25 88 LEU A N 1
ATOM 685 C CA . LEU A 1 88 ? 3.841 -0.120 -6.284 1.00 92.25 88 LEU A CA 1
ATOM 686 C C . LEU A 1 88 ? 4.362 -0.721 -7.580 1.00 92.25 88 LEU A C 1
ATOM 688 O O . LEU A 1 88 ? 5.575 -0.774 -7.788 1.00 92.25 88 LEU A O 1
ATOM 692 N N . VAL A 1 89 ? 3.429 -1.195 -8.399 1.00 91.12 89 VAL A N 1
ATOM 693 C CA . VAL A 1 89 ? 3.682 -1.884 -9.657 1.00 91.12 89 VAL A CA 1
ATOM 694 C C . VAL A 1 89 ? 3.309 -0.979 -10.815 1.00 91.12 89 VAL A C 1
ATOM 696 O O . VAL A 1 89 ? 2.159 -0.557 -10.923 1.00 91.12 89 VAL A O 1
ATOM 699 N N . LEU A 1 90 ? 4.278 -0.666 -11.674 1.00 88.50 90 LEU A N 1
ATOM 700 C CA . LEU A 1 90 ? 4.029 0.078 -12.906 1.00 88.50 90 LEU A CA 1
ATOM 701 C C . LEU A 1 90 ? 3.691 -0.900 -14.035 1.00 88.50 90 LEU A C 1
ATOM 703 O O . LEU A 1 90 ? 4.570 -1.601 -14.534 1.00 88.50 90 LEU A O 1
ATOM 707 N N . CYS A 1 91 ? 2.427 -0.913 -14.449 1.00 84.69 91 CYS A N 1
ATOM 708 C CA . CYS A 1 91 ? 1.909 -1.774 -15.505 1.00 84.69 91 CYS A CA 1
ATOM 709 C C . CYS A 1 91 ? 1.733 -0.990 -16.811 1.00 84.69 91 CYS A C 1
ATOM 711 O O . CYS A 1 91 ? 1.200 0.123 -16.824 1.00 84.69 91 CYS A O 1
ATOM 713 N N . SER A 1 92 ? 2.106 -1.610 -17.929 1.00 84.50 92 SER A N 1
ATOM 714 C CA . SER A 1 92 ? 1.734 -1.171 -19.277 1.00 84.50 92 SER A CA 1
ATOM 715 C C . SER A 1 92 ? 0.749 -2.181 -19.860 1.00 84.50 92 SER A C 1
ATOM 717 O O . SER A 1 92 ? 0.990 -3.384 -19.791 1.00 84.50 92 SER A O 1
ATOM 719 N N . CYS A 1 93 ? -0.377 -1.718 -20.407 1.00 80.44 93 CYS A N 1
ATOM 720 C CA . CYS A 1 93 ? -1.401 -2.587 -20.992 1.00 80.44 93 CYS A CA 1
ATOM 721 C C . CYS A 1 93 ? -1.443 -2.404 -22.519 1.00 80.44 93 CYS A C 1
ATOM 723 O O . CYS A 1 93 ? -2.132 -1.495 -22.984 1.00 80.44 93 CYS A O 1
ATOM 725 N N . PRO A 1 94 ? -0.800 -3.283 -23.315 1.00 72.56 94 PRO A N 1
ATOM 726 C CA . PRO A 1 94 ? -0.721 -3.130 -24.773 1.00 72.56 94 PRO A CA 1
ATOM 727 C C . PRO A 1 94 ? -2.080 -3.223 -25.483 1.00 72.56 94 PRO A C 1
ATOM 729 O O . PRO A 1 94 ? -2.254 -2.698 -26.577 1.00 72.56 94 PRO A O 1
ATOM 732 N N . ALA A 1 95 ? -3.053 -3.896 -24.858 1.00 70.06 95 ALA A N 1
ATOM 733 C CA . ALA A 1 95 ? -4.374 -4.161 -25.429 1.00 70.06 95 ALA A CA 1
ATOM 734 C C . ALA A 1 95 ? -5.282 -2.920 -25.524 1.00 70.06 95 ALA A C 1
ATOM 736 O O . ALA A 1 95 ? -6.258 -2.923 -26.269 1.00 70.06 95 ALA A O 1
ATOM 737 N N . LYS A 1 96 ? -4.983 -1.853 -24.775 1.00 62.59 96 LYS A N 1
ATOM 738 C CA . LYS A 1 96 ? -5.646 -0.553 -24.912 1.00 62.59 96 LYS A CA 1
ATOM 739 C C . LYS A 1 96 ? -4.645 0.313 -25.653 1.00 62.59 96 LYS A C 1
ATOM 741 O O . LYS A 1 96 ? -3.633 0.636 -25.054 1.00 62.59 96 LYS A O 1
ATOM 746 N N . SER A 1 97 ? -4.897 0.634 -26.922 1.00 58.16 97 SER A N 1
ATOM 747 C CA . SER A 1 97 ? -4.037 1.333 -27.905 1.00 58.16 97 SER A CA 1
ATOM 748 C C . SER A 1 97 ? -3.564 2.750 -27.512 1.00 58.16 97 SER A C 1
ATOM 750 O O . SER A 1 97 ? -3.514 3.670 -28.323 1.00 58.16 97 SER A O 1
ATOM 752 N N . SER A 1 98 ? -3.247 2.953 -26.243 1.00 63.50 98 SER A N 1
ATOM 753 C CA . SER A 1 98 ? -2.805 4.174 -25.608 1.00 63.50 98 SER A CA 1
ATOM 754 C C . SER A 1 98 ? -1.531 3.841 -24.840 1.00 63.50 98 SER A C 1
ATOM 756 O O . SER A 1 98 ? -1.540 2.901 -24.047 1.00 63.50 98 SER A O 1
ATOM 758 N N . ASN A 1 99 ? -0.467 4.623 -25.024 1.00 65.06 99 ASN A N 1
ATOM 759 C CA . ASN A 1 99 ? 0.781 4.539 -24.251 1.00 65.06 99 ASN A CA 1
ATOM 760 C C . ASN A 1 99 ? 0.574 5.017 -22.798 1.00 65.06 99 ASN A C 1
ATOM 762 O O . ASN A 1 99 ? 1.239 5.937 -22.328 1.00 65.06 99 ASN A O 1
ATOM 766 N N . LYS A 1 100 ? -0.421 4.457 -22.107 1.00 77.38 100 LYS A N 1
ATOM 767 C CA . LYS A 1 100 ? -0.803 4.812 -20.745 1.00 77.38 100 LYS A CA 1
ATOM 768 C C . LYS A 1 100 ? -0.225 3.781 -19.792 1.00 77.38 100 LYS A C 1
ATOM 770 O O . LYS A 1 100 ? -0.449 2.582 -19.949 1.00 77.38 100 LYS A O 1
ATOM 775 N N . TYR A 1 101 ? 0.489 4.281 -18.797 1.00 83.50 101 TYR A N 1
ATOM 776 C CA . TYR A 1 101 ? 0.959 3.490 -17.675 1.00 83.50 101 TYR A CA 1
ATOM 777 C C . TYR A 1 101 ? -0.061 3.550 -16.545 1.00 83.50 101 TYR A C 1
ATOM 779 O O . TYR A 1 101 ? -0.706 4.577 -16.328 1.00 83.50 101 TYR A O 1
ATOM 787 N N . PHE A 1 102 ? -0.187 2.446 -15.823 1.00 86.06 102 PHE A N 1
ATOM 788 C CA . PHE A 1 102 ? -1.052 2.321 -14.661 1.00 86.06 102 PHE A CA 1
ATOM 789 C C . PHE A 1 102 ? -0.206 1.927 -13.459 1.00 86.06 102 PHE A C 1
ATOM 791 O O . PHE A 1 102 ? 0.727 1.140 -13.591 1.00 86.06 102 PHE A O 1
ATOM 798 N N . VAL A 1 103 ? -0.537 2.463 -12.287 1.00 88.31 103 VAL A N 1
ATOM 799 C CA . VAL A 1 103 ? 0.095 2.058 -11.031 1.00 88.31 103 VAL A CA 1
ATOM 800 C C . VAL A 1 103 ? -0.879 1.172 -10.269 1.00 88.31 103 VAL A C 1
ATOM 802 O O . VAL A 1 103 ? -1.988 1.597 -9.955 1.00 88.31 103 VAL A O 1
ATOM 805 N N . GLN A 1 104 ? -0.463 -0.054 -9.972 1.00 90.50 104 GLN A N 1
ATOM 806 C CA . GLN A 1 104 ? -1.175 -0.970 -9.092 1.00 90.50 104 GLN A CA 1
ATOM 807 C C . GLN A 1 104 ? -0.457 -1.039 -7.750 1.00 90.50 104 GLN A C 1
ATOM 809 O O . GLN A 1 104 ? 0.756 -1.220 -7.704 1.00 90.50 104 GLN A O 1
ATOM 814 N N . VAL A 1 105 ? -1.198 -0.920 -6.652 1.00 92.06 105 VAL A 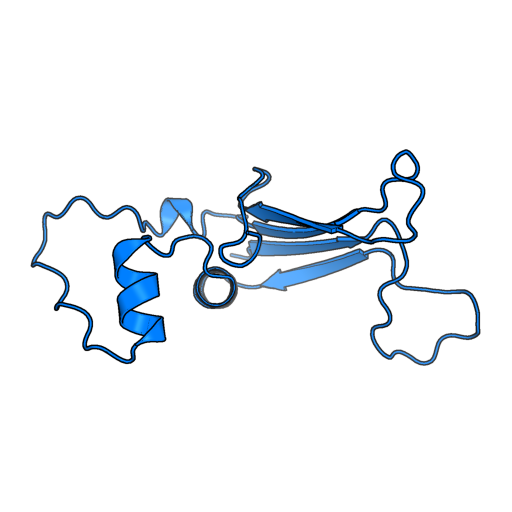N 1
ATOM 815 C CA . VAL A 1 105 ? -0.630 -1.085 -5.313 1.00 92.06 105 VAL A CA 1
ATOM 816 C C . VAL A 1 105 ? -0.984 -2.462 -4.769 1.00 92.06 105 VAL A C 1
ATOM 818 O O . VAL A 1 105 ? -2.139 -2.889 -4.823 1.00 92.06 105 VAL A O 1
ATOM 821 N N . LEU A 1 106 ? 0.024 -3.158 -4.250 1.00 93.25 106 LEU A N 1
ATOM 822 C CA . LEU A 1 106 ? -0.118 -4.393 -3.491 1.00 93.25 106 LEU A CA 1
ATOM 823 C C . LEU A 1 106 ? 0.275 -4.099 -2.043 1.00 93.25 106 LEU A C 1
ATOM 825 O O . LEU A 1 106 ? 1.388 -3.650 -1.775 1.00 93.25 106 LEU A O 1
ATOM 829 N N . HIS A 1 107 ? -0.628 -4.359 -1.108 1.00 93.19 107 HIS A N 1
ATOM 830 C CA . HIS A 1 107 ? -0.350 -4.303 0.318 1.00 93.19 107 HIS A CA 1
ATOM 831 C C . HIS A 1 107 ? -0.319 -5.725 0.873 1.00 93.19 107 HIS A C 1
ATOM 833 O O . HIS A 1 107 ? -1.301 -6.456 0.738 1.00 93.19 107 HIS A O 1
ATOM 839 N N . ASN A 1 108 ? 0.805 -6.126 1.470 1.00 93.38 108 ASN A N 1
ATOM 840 C CA . ASN A 1 108 ? 1.075 -7.504 1.886 1.00 93.38 108 ASN A CA 1
ATOM 841 C C . ASN A 1 108 ? 0.710 -8.505 0.776 1.00 93.38 108 ASN A C 1
ATOM 843 O O . ASN A 1 108 ? -0.076 -9.427 0.993 1.00 93.38 108 ASN A O 1
ATOM 847 N N . GLU A 1 109 ? 1.226 -8.257 -0.433 1.00 94.12 109 GLU A N 1
ATOM 848 C CA . GLU A 1 109 ? 1.016 -9.085 -1.635 1.00 94.12 109 GLU A CA 1
ATOM 849 C C . GLU A 1 109 ? -0.436 -9.158 -2.148 1.00 94.12 109 GLU A C 1
ATOM 851 O O . GLU A 1 109 ? -0.731 -9.902 -3.082 1.00 94.12 109 GLU A O 1
ATOM 856 N N . ARG A 1 110 ? -1.363 -8.366 -1.589 1.00 93.19 110 ARG A N 1
ATOM 857 C CA . ARG A 1 110 ? -2.763 -8.312 -2.032 1.00 93.19 110 ARG A CA 1
ATOM 858 C C . ARG A 1 110 ? -3.075 -6.981 -2.716 1.00 93.19 110 ARG A C 1
ATOM 860 O O . ARG A 1 110 ? -2.727 -5.935 -2.170 1.00 93.19 110 ARG A O 1
ATOM 867 N N . PRO A 1 111 ? -3.755 -6.982 -3.876 1.00 92.31 111 PRO A N 1
ATOM 868 C CA . PRO A 1 111 ? -4.119 -5.749 -4.561 1.00 92.31 111 PRO A CA 1
ATOM 869 C C . PRO A 1 111 ? -5.089 -4.918 -3.728 1.00 92.31 111 PRO A C 1
ATOM 871 O O . PRO A 1 111 ? -6.071 -5.438 -3.198 1.00 92.31 111 PRO A O 1
ATOM 874 N N . ILE A 1 112 ? -4.814 -3.617 -3.646 1.00 89.19 112 ILE A N 1
ATOM 875 C CA . ILE A 1 112 ? -5.637 -2.650 -2.923 1.00 89.19 112 ILE A CA 1
ATOM 876 C C . ILE A 1 112 ? -5.910 -1.425 -3.813 1.00 89.19 112 ILE A C 1
ATOM 878 O O . ILE A 1 112 ? -5.000 -0.952 -4.500 1.00 89.19 112 ILE A O 1
ATOM 882 N N . PRO A 1 113 ? -7.157 -0.921 -3.866 1.00 85.88 113 PRO A N 1
ATOM 883 C CA . PRO A 1 113 ? -7.474 0.260 -4.659 1.00 85.88 113 PRO A CA 1
ATOM 884 C C . PRO A 1 113 ? -6.848 1.516 -4.047 1.00 85.88 113 PRO A C 1
ATOM 886 O O . PRO A 1 113 ? -6.911 1.727 -2.837 1.00 85.88 113 PRO A O 1
ATOM 889 N N . MET A 1 114 ? -6.289 2.377 -4.898 1.00 83.50 114 MET A N 1
ATOM 890 C CA . MET A 1 114 ? -5.808 3.691 -4.475 1.00 83.50 114 MET A CA 1
ATOM 891 C C . MET A 1 114 ? -6.980 4.675 -4.357 1.00 83.50 114 MET A C 1
ATOM 893 O O . MET A 1 114 ? -7.798 4.749 -5.283 1.00 83.50 114 MET A O 1
ATOM 897 N N . PRO A 1 115 ? -7.044 5.486 -3.286 1.00 75.94 115 PRO A N 1
ATOM 898 C CA . PRO A 1 115 ? -8.168 6.392 -3.031 1.00 75.94 115 PRO A CA 1
ATOM 899 C C . PRO A 1 115 ? -8.358 7.494 -4.090 1.00 75.94 115 PRO A C 1
ATOM 901 O O . PRO A 1 115 ? -9.432 8.075 -4.163 1.00 75.94 115 PRO A O 1
ATOM 904 N N . VAL A 1 116 ? -7.357 7.757 -4.939 1.00 61.69 116 VAL A N 1
ATOM 905 C CA . VAL A 1 116 ? -7.376 8.813 -5.975 1.00 61.69 116 VAL A CA 1
ATOM 906 C C . VAL A 1 116 ? -7.694 8.302 -7.392 1.00 61.69 116 VAL A C 1
ATOM 908 O O . VAL A 1 116 ? -7.602 9.059 -8.351 1.00 61.69 116 VAL A O 1
ATOM 911 N N . SER A 1 117 ? -8.045 7.020 -7.552 1.00 49.94 117 SER A N 1
ATOM 912 C CA . SER A 1 117 ? -8.258 6.384 -8.867 1.00 49.94 117 SER A CA 1
ATOM 913 C C . SER A 1 117 ? -9.734 6.251 -9.278 1.00 49.94 117 SER A C 1
ATOM 915 O O . SER A 1 117 ? -10.169 5.176 -9.691 1.00 49.94 117 SER A O 1
ATOM 917 N N . SER A 1 118 ? -10.505 7.336 -9.161 1.00 39.16 118 SER A N 1
ATOM 918 C CA . SER A 1 118 ? -11.867 7.448 -9.716 1.00 39.16 118 SER A CA 1
ATOM 919 C C . SER A 1 118 ? -11.934 8.506 -10.805 1.00 39.16 118 SER A C 1
ATOM 921 O O . SER A 1 118 ? -11.539 9.650 -10.485 1.00 39.16 118 SER A O 1
#

Radius of gyration: 17.49 Å; chains: 1; bounding box: 40×30×52 Å

Secondary structure (DSSP, 8-state):
-PEEEEEEEEEEE-------TT--EEEEEEEE-HHHHHHHHHHTTTT--HHHHHHHHTTPPPPPPPPSS---S--HHHHS-TT-EEEEEEEE-TTSSS--EEEEEEETTEEE--TT--